Protein AF-J3PJ54-F1 (afdb_monomer_lite)

Sequence (123 aa):
MHLLVTDRPFRCRGAAAMLLEEFVKEAGGGYCLVEASRMGEPQYAKKGFEHVMDMPVKVKGEEEGTNVAVMWKQPTAAEITVRWSPPPPSPPLPPPLASLPEEDLSFMQTLKESDRRKMGFLE

Radius of gyration: 34.46 Å; chains: 1; bounding box: 43×78×81 Å

Organism: Gaeumannomyces tritici (strain R3-111a-1) (NCBI:txid644352)

Structure (mmCIF, N/CA/C/O backbone):
data_AF-J3PJ54-F1
#
_entry.id   AF-J3PJ54-F1
#
loop_
_atom_site.group_PDB
_atom_site.id
_atom_site.type_symbol
_atom_site.label_atom_id
_atom_site.label_alt_id
_atom_site.label_comp_id
_atom_site.label_asym_id
_atom_site.label_entity_id
_atom_site.label_seq_id
_atom_site.pdbx_PDB_ins_code
_atom_site.Cartn_x
_atom_site.Cartn_y
_atom_site.Cartn_z
_atom_site.occupancy
_atom_site.B_iso_or_equiv
_atom_site.auth_seq_id
_atom_site.auth_comp_id
_atom_site.auth_asym_id
_atom_site.auth_atom_id
_atom_site.pdbx_PDB_model_num
ATOM 1 N N . MET A 1 1 ? -11.422 -4.628 -5.605 1.00 68.25 1 MET A N 1
ATOM 2 C CA . MET A 1 1 ? -11.382 -3.669 -4.481 1.00 68.25 1 MET A CA 1
ATOM 3 C C . MET A 1 1 ? -11.074 -4.470 -3.225 1.00 68.25 1 MET A C 1
ATOM 5 O O . MET A 1 1 ? -11.796 -5.424 -2.964 1.00 68.25 1 MET A O 1
ATOM 9 N N . HIS A 1 2 ? -9.980 -4.161 -2.525 1.00 80.88 2 HIS A N 1
ATOM 10 C CA . HIS A 1 2 ? -9.511 -4.914 -1.353 1.00 80.88 2 HIS A CA 1
ATOM 11 C C . HIS A 1 2 ? -9.508 -4.011 -0.118 1.00 80.88 2 HIS A C 1
ATOM 13 O O . HIS A 1 2 ? -9.236 -2.819 -0.234 1.00 80.88 2 HIS A O 1
ATOM 19 N N . LEU A 1 3 ? -9.809 -4.580 1.050 1.00 84.38 3 LEU A N 1
ATOM 20 C CA . LEU A 1 3 ? -9.804 -3.872 2.327 1.00 84.38 3 LEU A CA 1
ATOM 21 C C . LEU A 1 3 ? -8.714 -4.470 3.220 1.00 84.38 3 LEU A C 1
ATOM 23 O O . LEU A 1 3 ? -8.701 -5.678 3.448 1.00 84.38 3 LEU A O 1
ATOM 27 N N . LEU A 1 4 ? -7.825 -3.630 3.747 1.00 85.19 4 LEU A N 1
ATOM 28 C CA . LEU A 1 4 ? -6.839 -4.056 4.735 1.00 85.19 4 LEU A CA 1
ATOM 29 C C . LEU A 1 4 ? -7.459 -3.966 6.131 1.00 85.19 4 LEU A C 1
ATOM 31 O O . LEU A 1 4 ? -7.788 -2.880 6.610 1.00 85.19 4 LEU A O 1
ATOM 35 N N . VAL A 1 5 ? -7.610 -5.114 6.790 1.00 85.38 5 VAL A N 1
ATOM 36 C CA . VAL A 1 5 ? -8.221 -5.217 8.120 1.00 85.38 5 VAL A CA 1
ATOM 37 C C . VAL A 1 5 ? -7.243 -5.871 9.080 1.00 85.38 5 VAL A C 1
ATOM 39 O O . VAL A 1 5 ? -6.612 -6.873 8.765 1.00 85.38 5 VAL A O 1
ATOM 42 N N . THR A 1 6 ? -7.132 -5.297 10.275 1.00 86.06 6 THR A N 1
ATOM 43 C CA . THR A 1 6 ? -6.422 -5.908 11.400 1.00 86.06 6 THR A CA 1
ATOM 44 C C . THR A 1 6 ? -7.316 -5.877 12.626 1.00 86.06 6 THR A C 1
ATOM 46 O O . THR A 1 6 ? -7.977 -4.864 12.894 1.00 86.06 6 THR A O 1
ATOM 49 N N . ASP A 1 7 ? -7.335 -6.969 13.390 1.00 87.94 7 ASP A N 1
ATOM 50 C CA . ASP A 1 7 ? -8.085 -6.977 14.641 1.00 87.94 7 ASP A CA 1
ATOM 51 C C . ASP A 1 7 ? -7.487 -5.984 15.637 1.00 87.94 7 ASP A C 1
ATOM 53 O O . ASP A 1 7 ? -6.281 -5.710 15.662 1.00 87.94 7 ASP A O 1
ATOM 57 N N . ARG A 1 8 ? -8.350 -5.460 16.514 1.00 86.38 8 ARG A N 1
ATOM 58 C CA . ARG A 1 8 ? -7.964 -4.493 17.553 1.00 86.38 8 ARG A CA 1
ATOM 59 C C . ARG A 1 8 ? -6.739 -4.923 18.377 1.00 86.38 8 ARG A C 1
ATOM 61 O O . ARG A 1 8 ? -5.888 -4.059 18.582 1.00 86.38 8 ARG A O 1
ATOM 68 N N . PRO A 1 9 ? -6.586 -6.194 18.807 1.00 90.12 9 PRO A N 1
ATOM 69 C CA . PRO A 1 9 ? -5.423 -6.624 19.589 1.00 90.12 9 PRO A CA 1
ATOM 70 C C . PRO A 1 9 ? -4.081 -6.503 18.852 1.00 90.12 9 PRO A C 1
ATOM 72 O O . PRO A 1 9 ? -3.036 -6.428 19.499 1.00 90.12 9 PRO A O 1
ATOM 75 N N . PHE A 1 10 ? -4.095 -6.467 17.516 1.00 85.12 10 PHE A N 1
ATOM 76 C CA . PHE A 1 10 ? -2.894 -6.393 16.680 1.00 85.12 10 PHE A CA 1
ATOM 77 C C . PHE A 1 10 ? -2.583 -4.979 16.175 1.00 85.12 10 PHE A C 1
ATOM 79 O O . PHE A 1 10 ? -1.587 -4.767 15.474 1.00 85.12 10 PHE A O 1
ATOM 86 N N . ARG A 1 11 ? -3.389 -3.981 16.559 1.00 82.12 11 ARG A N 1
ATOM 87 C CA . ARG A 1 11 ? -3.079 -2.573 16.286 1.00 82.12 11 ARG A CA 1
ATOM 88 C C . ARG A 1 11 ? -1.767 -2.183 16.961 1.00 82.12 11 ARG A C 1
ATOM 90 O O . ARG A 1 11 ? -1.449 -2.658 18.047 1.00 82.12 11 ARG A O 1
ATOM 97 N N . CYS A 1 12 ? -0.995 -1.331 16.291 1.00 80.31 12 CYS A N 1
ATOM 98 C CA . CYS A 1 12 ? 0.332 -0.888 16.739 1.00 80.31 12 CYS A CA 1
ATOM 99 C C . CYS A 1 12 ? 1.369 -2.015 16.933 1.00 80.31 12 CYS A C 1
ATOM 101 O O . CYS A 1 12 ? 2.434 -1.762 17.484 1.00 80.31 12 CYS A O 1
ATOM 103 N N . ARG A 1 13 ? 1.101 -3.239 16.450 1.00 85.81 13 ARG A N 1
ATOM 104 C CA . ARG A 1 13 ? 2.049 -4.372 16.483 1.00 85.81 13 ARG A CA 1
ATOM 105 C C . ARG A 1 13 ? 2.683 -4.685 15.128 1.00 85.81 13 ARG A C 1
ATOM 107 O O . ARG A 1 13 ? 3.296 -5.728 14.963 1.00 85.81 13 ARG A O 1
ATOM 114 N N . GLY A 1 14 ? 2.491 -3.814 14.138 1.00 84.38 14 GLY A N 1
ATOM 115 C CA . GLY A 1 14 ? 3.048 -3.992 12.794 1.00 84.38 14 GLY A CA 1
ATOM 116 C C . GLY A 1 14 ? 2.260 -4.931 11.873 1.00 84.38 14 GLY A C 1
ATOM 117 O O . GLY A 1 14 ? 2.622 -5.040 10.710 1.00 84.38 14 GLY A O 1
ATOM 118 N N . ALA A 1 15 ? 1.152 -5.536 12.322 1.00 87.50 15 ALA A N 1
ATOM 119 C CA . ALA A 1 15 ? 0.354 -6.452 11.496 1.00 87.50 15 ALA A CA 1
ATOM 120 C C . ALA A 1 15 ? -0.101 -5.822 10.166 1.00 87.50 15 ALA A C 1
ATOM 122 O O . ALA A 1 15 ? 0.047 -6.423 9.108 1.00 87.50 15 ALA A O 1
ATOM 123 N N . ALA A 1 16 ? -0.582 -4.576 10.204 1.00 85.56 16 ALA A N 1
ATOM 124 C CA . ALA A 1 16 ? -0.993 -3.858 8.998 1.00 85.56 16 ALA A CA 1
ATOM 125 C C . ALA A 1 16 ? 0.184 -3.579 8.049 1.00 85.56 16 ALA A C 1
ATOM 127 O O . ALA A 1 16 ? 0.022 -3.644 6.836 1.00 85.56 16 ALA A O 1
ATOM 128 N N . ALA A 1 17 ? 1.368 -3.293 8.597 1.00 85.00 17 ALA A N 1
ATOM 129 C CA . ALA A 1 17 ? 2.565 -3.055 7.799 1.00 85.00 17 ALA A CA 1
ATOM 130 C C . ALA A 1 17 ? 3.046 -4.343 7.115 1.00 85.00 17 ALA A C 1
ATOM 132 O O . ALA A 1 17 ? 3.405 -4.300 5.944 1.00 85.00 17 ALA A O 1
ATOM 133 N N . MET A 1 18 ? 2.987 -5.478 7.818 1.00 88.06 18 MET A N 1
ATOM 134 C CA . MET A 1 18 ? 3.329 -6.793 7.270 1.00 88.06 18 MET A CA 1
ATOM 135 C C . MET A 1 18 ? 2.385 -7.189 6.126 1.00 88.06 18 MET A C 1
ATOM 137 O O . MET A 1 18 ? 2.848 -7.549 5.049 1.00 88.06 18 MET A O 1
ATOM 141 N N . LEU A 1 19 ? 1.069 -7.042 6.322 1.00 87.56 19 LEU A N 1
ATOM 142 C CA . LEU A 1 19 ? 0.076 -7.311 5.273 1.00 87.56 19 LEU A CA 1
ATOM 143 C C . LEU A 1 19 ? 0.275 -6.409 4.050 1.00 87.56 19 LEU A C 1
ATOM 145 O O . LEU A 1 19 ? 0.129 -6.853 2.915 1.00 87.56 19 LEU A O 1
ATOM 149 N N . LEU A 1 20 ? 0.625 -5.140 4.275 1.00 85.50 20 LEU A N 1
ATOM 150 C CA . LEU A 1 20 ? 0.903 -4.205 3.193 1.00 85.50 20 LEU A CA 1
ATOM 151 C C . LEU A 1 20 ? 2.158 -4.596 2.400 1.00 85.50 20 LEU A C 1
ATOM 153 O O . LEU A 1 20 ? 2.152 -4.500 1.177 1.00 85.50 20 LEU A O 1
ATOM 157 N N . GLU A 1 21 ? 3.226 -5.036 3.066 1.00 84.12 21 GLU A N 1
ATOM 158 C CA . GLU A 1 21 ? 4.435 -5.527 2.390 1.00 84.12 21 GLU A CA 1
ATOM 159 C C . GLU A 1 21 ? 4.144 -6.747 1.516 1.00 84.12 21 GLU A C 1
ATOM 161 O O . GLU A 1 21 ? 4.596 -6.805 0.373 1.00 84.12 21 GLU A O 1
ATOM 166 N N . GLU A 1 22 ? 3.365 -7.694 2.035 1.00 84.06 22 GLU A N 1
ATOM 167 C CA . GLU A 1 22 ? 2.983 -8.898 1.303 1.00 84.06 22 GLU A CA 1
ATOM 168 C C . GLU A 1 22 ? 2.112 -8.565 0.088 1.00 84.06 22 GLU A C 1
ATOM 170 O O . GLU A 1 22 ? 2.400 -9.027 -1.015 1.00 84.06 22 GLU A O 1
ATOM 175 N N . PHE A 1 23 ? 1.142 -7.661 0.251 1.00 81.69 23 PHE A N 1
ATOM 176 C CA . PHE A 1 23 ? 0.314 -7.184 -0.855 1.00 81.69 23 PHE A CA 1
ATOM 177 C C . PHE A 1 23 ? 1.136 -6.470 -1.936 1.00 81.69 23 PHE A C 1
ATOM 179 O O . PHE A 1 23 ? 0.969 -6.734 -3.124 1.00 81.69 23 PHE A O 1
ATOM 186 N N . VAL A 1 24 ? 2.059 -5.584 -1.546 1.00 78.56 24 VAL A N 1
ATOM 187 C CA . VAL A 1 24 ? 2.938 -4.878 -2.496 1.00 78.56 24 VAL A CA 1
ATOM 188 C C . VAL A 1 24 ? 3.849 -5.859 -3.237 1.00 78.56 24 VAL A C 1
ATOM 190 O O . VAL A 1 24 ? 4.105 -5.679 -4.428 1.00 78.56 24 VAL A O 1
ATOM 193 N N . LYS A 1 25 ? 4.316 -6.910 -2.555 1.00 79.81 25 LYS A N 1
ATOM 194 C CA . LYS A 1 25 ? 5.112 -7.979 -3.164 1.00 79.81 25 LYS A CA 1
ATOM 195 C C . LYS A 1 25 ? 4.291 -8.791 -4.169 1.00 79.81 25 LYS A C 1
ATOM 197 O O . LYS A 1 25 ? 4.780 -9.049 -5.266 1.00 79.81 25 LYS A O 1
ATOM 202 N N . GLU A 1 26 ? 3.062 -9.171 -3.820 1.00 78.94 26 GLU A N 1
ATOM 203 C CA . GLU A 1 26 ? 2.155 -9.918 -4.704 1.00 78.94 26 GLU A CA 1
ATOM 204 C C . GLU A 1 26 ? 1.729 -9.095 -5.924 1.00 78.94 26 GLU A C 1
ATOM 206 O O . GLU A 1 26 ? 1.699 -9.611 -7.041 1.00 78.94 26 GLU A O 1
ATOM 211 N N . ALA A 1 27 ? 1.499 -7.790 -5.741 1.00 74.25 27 ALA A N 1
ATOM 212 C CA . ALA A 1 27 ? 1.212 -6.864 -6.833 1.00 74.25 27 ALA A CA 1
ATOM 213 C C . ALA A 1 27 ? 2.350 -6.788 -7.872 1.00 74.25 27 ALA A C 1
ATOM 215 O O . ALA A 1 27 ? 2.145 -6.257 -8.965 1.00 74.25 27 ALA A O 1
ATOM 216 N N . GLY A 1 28 ? 3.536 -7.334 -7.564 1.00 63.94 28 GLY A N 1
ATOM 217 C CA . GLY A 1 28 ? 4.591 -7.600 -8.540 1.00 63.94 28 GLY A CA 1
ATOM 218 C C . GLY A 1 28 ? 5.106 -6.339 -9.226 1.00 63.94 28 GLY A C 1
ATOM 219 O O . GLY A 1 28 ? 5.396 -6.370 -10.420 1.00 63.94 28 GLY A O 1
ATOM 220 N N . GLY A 1 29 ? 5.146 -5.224 -8.490 1.00 64.00 29 GLY A N 1
ATOM 221 C CA . GLY A 1 29 ? 5.545 -3.921 -9.018 1.00 64.00 29 GLY A CA 1
ATOM 222 C C . GLY A 1 29 ? 4.532 -3.278 -9.958 1.00 64.00 29 GLY A C 1
ATOM 223 O O . GLY A 1 29 ? 4.899 -2.382 -10.701 1.00 64.00 29 GLY A O 1
ATOM 224 N N . GLY A 1 30 ? 3.275 -3.722 -9.983 1.00 66.88 30 GLY A N 1
ATOM 225 C CA . GLY A 1 30 ? 2.206 -3.003 -10.672 1.00 66.88 30 GLY A CA 1
ATOM 226 C C . GLY A 1 30 ? 1.862 -1.675 -9.988 1.00 66.88 30 GLY A C 1
ATOM 227 O O . GLY A 1 30 ? 2.167 -1.454 -8.814 1.00 66.88 30 GLY A O 1
ATOM 228 N N . TYR A 1 31 ? 1.182 -0.791 -10.720 1.00 73.25 31 TYR A N 1
ATOM 229 C CA . TYR A 1 31 ? 0.615 0.429 -10.145 1.00 73.25 31 TYR A CA 1
ATOM 230 C C . TYR A 1 31 ? -0.343 0.073 -9.002 1.00 73.25 31 TYR A C 1
ATOM 232 O O . TYR A 1 31 ? -1.285 -0.696 -9.198 1.00 73.25 31 TYR A O 1
ATOM 240 N N . CYS A 1 32 ? -0.118 0.652 -7.823 1.00 84.00 32 CYS A N 1
ATOM 241 C CA . CYS A 1 32 ? -0.994 0.474 -6.666 1.00 84.00 32 CYS A CA 1
ATOM 242 C C . CYS A 1 32 ? -1.644 1.809 -6.306 1.00 84.00 32 CYS A C 1
ATOM 244 O O . CYS A 1 32 ? -0.939 2.771 -6.010 1.00 84.00 32 CYS A O 1
ATOM 246 N N . LEU A 1 33 ? -2.977 1.848 -6.304 1.00 88.75 33 LEU A N 1
ATOM 247 C CA . LEU A 1 33 ? -3.776 2.971 -5.817 1.00 88.75 33 LEU A CA 1
ATOM 248 C C . LEU A 1 33 ? -4.435 2.560 -4.498 1.00 88.75 33 LEU A C 1
ATOM 250 O O . LEU A 1 33 ? -5.019 1.478 -4.417 1.00 88.75 33 LEU A O 1
ATOM 254 N N . VAL A 1 34 ? -4.350 3.411 -3.480 1.00 90.62 34 VAL A N 1
ATOM 255 C CA . VAL A 1 34 ? -4.964 3.170 -2.172 1.00 90.62 34 VAL A CA 1
ATOM 256 C C . VAL A 1 34 ? -5.734 4.394 -1.699 1.00 90.62 34 VAL A C 1
ATOM 258 O O . VAL A 1 34 ? -5.307 5.531 -1.881 1.00 90.62 34 VAL A O 1
ATOM 261 N N . GLU A 1 35 ? -6.863 4.139 -1.049 1.00 92.56 35 GLU A N 1
ATOM 262 C CA . GLU A 1 35 ? -7.610 5.133 -0.282 1.00 92.56 35 GLU A CA 1
ATOM 263 C C . GLU A 1 35 ? -7.212 4.973 1.186 1.00 92.56 35 GLU A C 1
ATOM 265 O O . GLU A 1 35 ? -7.554 3.993 1.855 1.00 92.56 35 GLU A O 1
ATOM 270 N N . ALA A 1 36 ? -6.415 5.909 1.680 1.00 91.25 36 ALA A N 1
ATOM 271 C CA . ALA A 1 36 ? -5.853 5.868 3.011 1.00 91.25 36 ALA A CA 1
ATOM 272 C C . ALA A 1 36 ? -6.684 6.712 3.981 1.00 91.25 36 ALA A C 1
ATOM 274 O O . ALA A 1 36 ? -6.954 7.890 3.763 1.00 91.25 36 ALA A O 1
ATOM 275 N N . SER A 1 37 ? -7.055 6.115 5.113 1.00 88.94 37 SER A N 1
ATOM 276 C CA . SER A 1 37 ? -7.535 6.894 6.255 1.00 88.94 37 SER A CA 1
ATOM 277 C C . SER A 1 37 ? -6.394 7.721 6.856 1.00 88.94 37 SER A C 1
ATOM 279 O O . SER A 1 37 ? -5.223 7.374 6.684 1.00 88.94 37 SER A O 1
ATOM 281 N N . ARG A 1 38 ? -6.722 8.727 7.679 1.00 87.31 38 ARG A N 1
ATOM 282 C CA . ARG A 1 38 ? -5.727 9.518 8.436 1.00 87.31 38 ARG A CA 1
ATOM 283 C C . ARG A 1 38 ? -4.724 8.667 9.225 1.00 87.31 38 ARG A C 1
ATOM 285 O O . ARG A 1 38 ? -3.584 9.069 9.413 1.00 87.31 38 ARG A O 1
ATOM 292 N N . MET A 1 39 ? -5.137 7.490 9.708 1.00 84.56 39 MET A N 1
ATOM 293 C CA . MET A 1 39 ? -4.221 6.575 10.404 1.00 84.56 39 MET A CA 1
ATOM 294 C C . MET A 1 39 ? -3.368 5.730 9.452 1.00 84.56 39 MET A C 1
ATOM 296 O O . MET A 1 39 ? -2.268 5.320 9.820 1.00 84.56 39 MET A O 1
ATOM 300 N N . GLY A 1 40 ? -3.888 5.412 8.266 1.00 87.12 40 GLY A N 1
ATOM 301 C CA . GLY A 1 40 ? -3.205 4.580 7.278 1.00 87.12 40 GLY A CA 1
ATOM 302 C C . GLY A 1 40 ? -2.168 5.350 6.466 1.00 87.12 40 GLY A C 1
ATOM 303 O O . GLY A 1 40 ? -1.111 4.802 6.173 1.00 87.12 40 GLY A O 1
ATOM 304 N N . GLU A 1 41 ? -2.436 6.616 6.148 1.00 91.19 41 GLU A N 1
ATOM 305 C CA . GLU A 1 41 ? -1.606 7.452 5.270 1.00 91.19 41 GLU A CA 1
ATOM 306 C C . GLU A 1 41 ? -0.108 7.442 5.645 1.00 91.19 41 GLU A C 1
ATOM 308 O O . GLU A 1 41 ? 0.711 7.109 4.782 1.00 91.19 41 GLU A O 1
ATOM 313 N N . PRO A 1 42 ? 0.301 7.636 6.920 1.00 89.94 42 PRO A N 1
ATOM 314 C CA . PRO A 1 42 ? 1.720 7.592 7.279 1.00 89.94 42 PRO A CA 1
ATOM 315 C C . PRO A 1 42 ? 2.371 6.217 7.070 1.00 89.94 42 PRO A C 1
ATOM 317 O O . PRO A 1 42 ? 3.590 6.125 6.924 1.00 89.94 42 PRO A O 1
ATOM 320 N N . GLN A 1 43 ? 1.591 5.132 7.104 1.00 88.38 43 GLN A N 1
ATOM 321 C CA . GLN A 1 43 ? 2.099 3.777 6.871 1.00 88.38 43 GLN A CA 1
ATOM 322 C C . GLN A 1 43 ? 2.351 3.540 5.383 1.00 88.38 43 GLN A C 1
ATOM 324 O O . GLN A 1 43 ? 3.390 2.986 5.028 1.00 88.38 43 GLN A O 1
ATOM 329 N N . TYR A 1 44 ? 1.443 4.004 4.520 1.00 90.62 44 TYR A N 1
ATOM 330 C CA . TYR A 1 44 ? 1.615 3.928 3.070 1.00 90.62 44 TYR A CA 1
ATOM 331 C C . TYR A 1 44 ? 2.773 4.818 2.599 1.00 90.62 44 TYR A C 1
ATOM 333 O O . TYR A 1 44 ? 3.621 4.356 1.836 1.00 90.62 44 TYR A O 1
ATOM 341 N N . ALA A 1 45 ? 2.898 6.040 3.129 1.00 91.31 45 ALA A N 1
ATOM 342 C CA . ALA A 1 45 ? 4.000 6.950 2.798 1.00 91.31 45 ALA A CA 1
ATOM 343 C C . ALA A 1 45 ? 5.384 6.316 3.038 1.00 91.31 45 ALA A C 1
ATOM 345 O O . ALA A 1 45 ? 6.262 6.355 2.177 1.00 91.31 45 ALA A O 1
ATOM 346 N N . LYS A 1 46 ? 5.563 5.617 4.170 1.00 88.50 46 LYS A N 1
ATOM 347 C CA . LYS A 1 46 ? 6.805 4.881 4.492 1.00 88.50 46 LYS A CA 1
ATOM 348 C C . LYS A 1 46 ? 7.140 3.758 3.506 1.00 88.50 46 LYS A C 1
ATOM 350 O O . LYS A 1 46 ? 8.267 3.270 3.507 1.00 88.50 46 LYS A O 1
ATOM 355 N N . LYS A 1 47 ? 6.172 3.315 2.702 1.00 84.25 47 LYS A N 1
ATOM 356 C CA . LYS A 1 47 ? 6.324 2.267 1.682 1.00 84.25 47 LYS A CA 1
ATOM 357 C C . LYS A 1 47 ? 6.451 2.829 0.264 1.00 84.25 47 LYS A C 1
ATOM 359 O O . LYS A 1 47 ? 6.406 2.059 -0.696 1.00 84.25 47 LYS A O 1
ATOM 364 N N . GLY A 1 48 ? 6.644 4.143 0.140 1.00 87.50 48 GLY A N 1
ATOM 365 C CA . GLY A 1 48 ? 6.844 4.825 -1.137 1.00 87.50 48 GLY A CA 1
ATOM 366 C C . GLY A 1 48 ? 5.548 5.149 -1.871 1.00 87.50 48 GLY A C 1
ATOM 367 O O . GLY A 1 48 ? 5.585 5.358 -3.077 1.00 87.50 48 GLY A O 1
ATOM 368 N N . PHE A 1 49 ? 4.408 5.156 -1.175 1.00 91.56 49 PHE A N 1
ATOM 369 C CA . PHE A 1 49 ? 3.188 5.722 -1.738 1.00 91.56 49 PHE A CA 1
ATOM 370 C C . PHE A 1 49 ? 3.237 7.242 -1.613 1.00 91.56 49 PHE A C 1
ATOM 372 O O . PHE A 1 49 ? 3.500 7.774 -0.535 1.00 91.56 49 PHE A O 1
ATOM 379 N N . GLU A 1 50 ? 2.944 7.935 -2.698 1.00 93.12 50 GLU A N 1
ATOM 380 C CA . GLU A 1 50 ? 2.858 9.387 -2.736 1.00 93.12 50 GLU A CA 1
ATOM 381 C C . GLU A 1 50 ? 1.396 9.821 -2.636 1.00 93.12 50 GLU A C 1
ATOM 383 O O . GLU A 1 50 ? 0.491 9.142 -3.129 1.00 93.12 50 GLU A O 1
ATOM 388 N N . HIS A 1 51 ? 1.161 10.954 -1.983 1.00 95.06 51 HIS A N 1
ATOM 389 C CA . HIS A 1 51 ? -0.160 11.568 -1.932 1.00 95.06 51 HIS A CA 1
ATOM 390 C C . HIS A 1 51 ? -0.519 12.165 -3.293 1.00 95.06 51 HIS A C 1
ATOM 392 O O . HIS A 1 51 ? 0.317 12.801 -3.933 1.00 95.06 51 HIS A O 1
ATOM 398 N N . VAL A 1 52 ? -1.759 11.947 -3.729 1.00 94.62 52 VAL A N 1
ATOM 399 C CA . VAL A 1 52 ? -2.278 12.469 -4.999 1.00 94.62 52 VAL A CA 1
ATOM 400 C C . VAL A 1 52 ? -3.327 13.542 -4.742 1.00 94.62 52 VAL A C 1
ATOM 402 O O . VAL A 1 52 ? -3.254 14.630 -5.308 1.00 94.62 52 VAL A O 1
ATOM 405 N N . MET A 1 53 ? -4.329 13.225 -3.920 1.00 94.62 53 MET A N 1
ATOM 406 C CA . MET A 1 53 ? -5.425 14.133 -3.591 1.00 94.62 53 MET A CA 1
ATOM 407 C C . MET A 1 53 ? -6.166 13.667 -2.340 1.00 94.62 53 MET A C 1
ATOM 409 O O . MET A 1 53 ? -6.152 12.482 -2.010 1.00 94.62 53 MET A O 1
ATOM 413 N N . ASP A 1 54 ? -6.891 14.581 -1.702 1.00 94.62 54 ASP A N 1
ATOM 414 C CA . ASP A 1 54 ? -7.870 14.236 -0.675 1.00 94.62 54 ASP A CA 1
ATOM 415 C C . ASP A 1 54 ? -9.255 14.095 -1.301 1.00 94.62 54 ASP A C 1
ATOM 417 O O . ASP A 1 54 ? -9.733 14.991 -2.000 1.00 94.62 54 ASP A O 1
ATOM 421 N N . MET A 1 55 ? -9.910 12.966 -1.038 1.00 91.81 55 MET A N 1
ATOM 422 C CA . MET A 1 55 ? -11.257 12.687 -1.516 1.00 91.81 55 MET A CA 1
ATOM 423 C C . MET A 1 55 ? -12.251 12.780 -0.352 1.00 91.81 55 MET A C 1
ATOM 425 O O . MET A 1 55 ? -12.091 12.054 0.636 1.00 91.81 55 MET A O 1
ATOM 429 N N . PRO A 1 56 ? -13.291 13.628 -0.451 1.00 89.06 56 PRO A N 1
ATOM 430 C CA . PRO A 1 56 ? -14.342 13.677 0.552 1.00 89.06 56 PRO A CA 1
ATOM 431 C C . PRO A 1 56 ? -15.201 12.416 0.478 1.00 89.06 56 PRO A C 1
ATOM 433 O O . PRO A 1 56 ? -15.705 12.038 -0.580 1.00 89.06 56 PRO A O 1
ATOM 436 N N . VAL A 1 57 ? -15.401 11.779 1.625 1.00 86.62 57 VAL A N 1
ATOM 437 C CA . VAL A 1 57 ? -16.194 10.562 1.786 1.00 86.62 57 VAL A CA 1
ATOM 438 C C . VAL A 1 57 ? -17.205 10.756 2.900 1.00 86.62 57 VAL A C 1
ATOM 440 O O . VAL A 1 57 ? -16.913 11.258 3.985 1.00 86.62 57 VAL A O 1
ATOM 443 N N . LYS A 1 58 ? -18.434 10.320 2.635 1.00 83.25 58 LYS A N 1
ATOM 444 C CA . LYS A 1 58 ? -19.507 10.344 3.622 1.00 83.25 58 LYS A CA 1
ATOM 445 C C . LYS A 1 58 ? -19.613 8.970 4.269 1.00 83.25 58 LYS A C 1
ATOM 447 O O . LYS A 1 58 ? -20.112 8.030 3.650 1.00 83.25 58 LYS A O 1
ATOM 452 N N . VAL A 1 59 ? -19.139 8.846 5.505 1.00 79.56 59 VAL A N 1
ATOM 453 C CA . VAL A 1 59 ? -19.266 7.604 6.271 1.00 79.56 59 VAL A CA 1
ATOM 454 C C . VAL A 1 59 ? -20.651 7.559 6.906 1.00 79.56 59 VAL A C 1
ATOM 456 O O . VAL A 1 59 ? -21.124 8.518 7.512 1.00 79.56 59 VAL A O 1
ATOM 459 N N . LYS A 1 60 ? -21.343 6.430 6.747 1.00 79.50 60 LYS A N 1
ATOM 460 C CA . LYS A 1 60 ? -22.678 6.241 7.317 1.00 79.50 60 LYS A CA 1
ATOM 461 C C . LYS A 1 60 ? -22.590 6.272 8.848 1.00 79.50 60 LYS A C 1
ATOM 463 O O . LYS A 1 60 ? -22.065 5.337 9.442 1.00 79.50 60 LYS A O 1
ATOM 468 N N . GLY A 1 61 ? -23.141 7.319 9.462 1.00 78.06 61 GLY A N 1
ATOM 469 C CA . GLY A 1 61 ? -23.142 7.515 10.916 1.00 78.06 61 GLY A CA 1
ATOM 470 C C . GLY A 1 61 ? -22.227 8.637 11.418 1.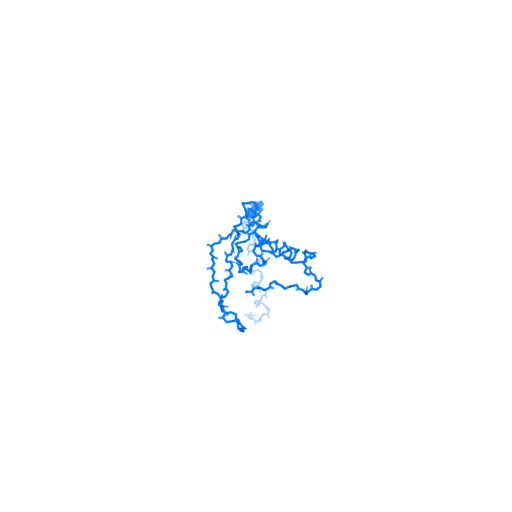00 78.06 61 GLY A C 1
ATOM 471 O O . GLY A 1 61 ? -22.268 8.922 12.609 1.00 78.06 61 GLY A O 1
ATOM 472 N N . GLU A 1 62 ? -21.457 9.292 10.543 1.00 76.44 62 GLU A N 1
ATOM 473 C CA . GLU A 1 62 ? -20.754 10.544 10.859 1.00 76.44 62 GLU A CA 1
ATOM 474 C C . GLU A 1 62 ? -21.530 11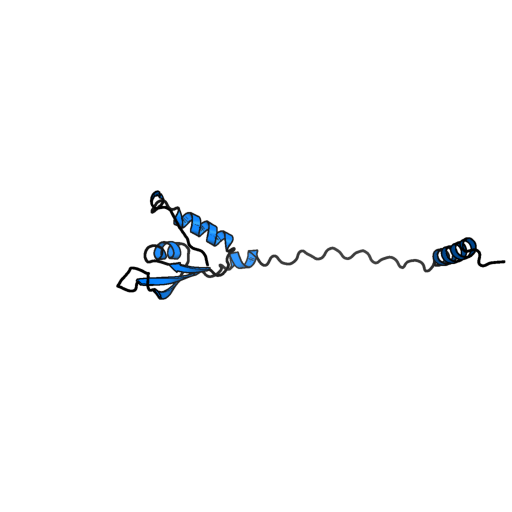.741 10.278 1.00 76.44 62 GLU A C 1
ATOM 476 O O . GLU A 1 62 ? -21.974 11.702 9.126 1.00 76.44 62 GLU A O 1
ATOM 481 N N . GLU A 1 63 ? -21.744 12.784 11.090 1.00 64.38 63 GLU A N 1
ATOM 482 C CA . GLU A 1 63 ? -22.410 14.025 10.654 1.00 64.38 63 GLU A CA 1
ATOM 483 C C . GLU A 1 63 ? -21.485 14.907 9.807 1.00 64.38 63 GLU A C 1
ATOM 485 O O . GLU A 1 63 ? -21.923 15.475 8.804 1.00 64.38 63 GLU A O 1
ATOM 490 N N . GLU A 1 64 ? -20.201 14.979 10.163 1.00 72.44 64 GLU A N 1
ATOM 491 C CA . GLU A 1 64 ? -19.175 15.632 9.352 1.00 72.44 64 GLU A CA 1
ATOM 492 C C . GLU A 1 64 ? -18.620 14.658 8.308 1.00 72.44 64 GLU A C 1
ATOM 494 O O . GLU A 1 64 ? -18.293 13.509 8.605 1.00 72.44 64 GLU A O 1
ATOM 499 N N . GLY A 1 65 ? -18.514 15.117 7.058 1.00 70.06 65 GLY A N 1
ATOM 500 C CA . GLY A 1 65 ? -17.805 14.371 6.021 1.00 70.06 65 GLY A CA 1
ATOM 501 C C . GLY A 1 65 ? -16.333 14.207 6.399 1.00 70.06 65 GLY A C 1
ATOM 502 O O . GLY A 1 65 ? -15.709 15.139 6.904 1.00 70.06 65 GLY A O 1
ATOM 503 N N . THR A 1 66 ? -15.771 13.031 6.138 1.00 84.00 66 THR A N 1
ATOM 504 C CA . THR A 1 66 ? -14.351 12.755 6.369 1.00 84.00 66 THR A CA 1
ATOM 505 C C . THR A 1 66 ? -13.604 12.758 5.043 1.00 84.00 66 THR A C 1
ATOM 507 O O . THR A 1 66 ? -14.189 12.480 4.002 1.00 84.00 66 THR A O 1
ATOM 510 N N . ASN A 1 67 ? -12.311 13.064 5.060 1.00 88.31 67 ASN A N 1
ATOM 511 C CA . ASN A 1 67 ? -11.472 12.964 3.868 1.00 88.31 67 ASN A CA 1
ATOM 512 C C . ASN A 1 67 ? -10.589 11.723 3.975 1.00 88.31 67 ASN A C 1
ATOM 514 O O . ASN A 1 67 ? -10.009 11.458 5.033 1.00 88.31 67 ASN A O 1
ATOM 518 N N . VAL A 1 68 ? -10.468 10.985 2.873 1.00 91.88 68 VAL A N 1
ATOM 519 C CA . VAL A 1 68 ? -9.435 9.956 2.702 1.00 91.88 68 VAL A CA 1
ATOM 520 C C . VAL A 1 68 ? -8.378 10.461 1.737 1.00 91.88 68 VAL A C 1
ATOM 522 O O . VAL A 1 68 ? -8.687 11.103 0.735 1.00 91.88 68 VAL A O 1
ATOM 525 N N . ALA A 1 69 ? -7.129 10.151 2.046 1.00 94.19 69 ALA A N 1
ATOM 526 C CA . ALA A 1 69 ? -5.992 10.455 1.204 1.00 94.19 69 ALA A CA 1
ATOM 527 C C . ALA A 1 69 ? -5.917 9.410 0.086 1.00 94.19 69 ALA A C 1
ATOM 529 O O . ALA A 1 69 ? -5.713 8.223 0.343 1.00 94.19 69 ALA A O 1
ATOM 530 N N . VAL A 1 70 ? -6.082 9.829 -1.164 1.00 94.06 70 VAL A N 1
ATOM 531 C CA . VAL A 1 70 ? -5.796 8.978 -2.320 1.00 94.06 70 VAL A CA 1
ATOM 532 C C . VAL A 1 70 ? -4.291 8.994 -2.533 1.00 94.06 70 VAL A C 1
ATOM 534 O O . VAL A 1 70 ? -3.693 10.051 -2.748 1.00 94.06 70 VAL A O 1
ATOM 537 N N . MET A 1 71 ? -3.677 7.818 -2.457 1.00 94.75 71 MET A N 1
ATOM 538 C CA . MET A 1 71 ? -2.239 7.653 -2.612 1.00 94.75 71 MET A CA 1
ATOM 539 C C . MET A 1 71 ? -1.923 6.630 -3.693 1.00 94.75 71 MET A C 1
ATOM 541 O O . MET A 1 71 ? -2.674 5.680 -3.922 1.00 94.75 71 MET A O 1
ATOM 545 N N . TRP A 1 72 ? -0.780 6.807 -4.340 1.00 91.19 72 TRP A N 1
ATOM 546 C CA . TRP A 1 72 ? -0.331 5.942 -5.424 1.00 91.19 72 TRP A CA 1
ATOM 547 C C . TRP A 1 72 ? 1.124 5.522 -5.242 1.00 91.19 72 TRP A C 1
ATOM 549 O O . TRP A 1 72 ? 1.925 6.260 -4.677 1.00 91.19 72 TRP A O 1
ATOM 559 N N . LYS A 1 73 ? 1.483 4.332 -5.720 1.00 88.00 73 LYS A N 1
ATOM 560 C CA . LYS A 1 73 ? 2.877 3.885 -5.804 1.00 88.00 73 LYS A CA 1
ATOM 561 C C . LYS A 1 73 ? 3.201 3.523 -7.248 1.00 88.00 73 LYS A C 1
ATOM 563 O O . LYS A 1 73 ? 2.508 2.695 -7.847 1.00 88.00 73 LYS A O 1
ATOM 568 N N . GLN A 1 74 ? 4.249 4.142 -7.792 1.00 81.62 74 GLN A N 1
ATOM 569 C CA . GLN A 1 74 ? 4.770 3.795 -9.111 1.00 81.62 74 GLN A CA 1
ATOM 570 C C . GLN A 1 74 ? 5.604 2.500 -9.061 1.00 81.62 74 GLN A C 1
ATOM 572 O O . GLN A 1 74 ? 6.315 2.270 -8.079 1.00 81.62 74 GLN A O 1
ATOM 577 N N . PRO A 1 75 ? 5.551 1.678 -10.126 1.00 73.94 75 PRO A N 1
ATOM 578 C CA . PRO A 1 75 ? 6.490 0.585 -10.360 1.00 73.94 75 PRO A CA 1
ATOM 579 C C . PRO A 1 75 ? 7.938 1.073 -10.318 1.00 73.94 75 PRO A C 1
ATOM 581 O O . PRO A 1 75 ? 8.292 2.033 -11.006 1.00 73.94 75 PRO A O 1
ATOM 584 N N . THR A 1 76 ? 8.809 0.388 -9.587 1.00 70.56 76 THR A N 1
ATOM 585 C CA . THR A 1 76 ? 10.247 0.670 -9.658 1.00 70.56 76 THR A CA 1
ATOM 586 C C . THR A 1 76 ? 10.819 0.056 -10.939 1.00 70.56 76 THR A C 1
ATOM 588 O O . THR A 1 76 ? 10.427 -1.043 -11.324 1.00 70.56 76 THR A O 1
ATOM 591 N N . ALA A 1 77 ? 11.803 0.698 -11.580 1.00 60.62 77 ALA A N 1
ATOM 592 C CA . ALA A 1 77 ? 12.437 0.177 -12.800 1.00 60.62 77 ALA A CA 1
ATOM 593 C C . ALA A 1 77 ? 12.941 -1.276 -12.657 1.00 60.62 77 ALA A C 1
ATOM 595 O O . ALA A 1 77 ? 12.808 -2.064 -13.586 1.0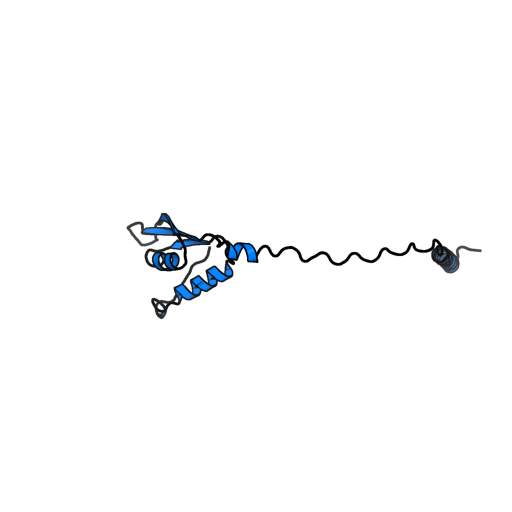0 60.62 77 ALA A O 1
ATOM 596 N N . ALA A 1 78 ? 13.447 -1.658 -11.478 1.00 61.06 78 ALA A N 1
ATOM 597 C CA . ALA A 1 78 ? 13.863 -3.032 -11.182 1.00 61.06 78 ALA A CA 1
ATOM 598 C C . ALA A 1 78 ? 12.697 -4.040 -11.164 1.00 61.06 78 ALA A C 1
ATOM 600 O O . ALA A 1 78 ? 12.883 -5.198 -11.529 1.00 61.06 78 ALA A O 1
ATOM 601 N N . GLU A 1 79 ? 11.498 -3.609 -10.767 1.00 61.09 79 GLU A N 1
ATOM 602 C CA . GLU A 1 79 ? 10.295 -4.448 -10.729 1.00 61.09 79 GLU A CA 1
ATOM 603 C C . GLU A 1 79 ? 9.707 -4.640 -12.140 1.00 61.09 79 GLU A C 1
ATOM 605 O O . GLU A 1 79 ? 9.198 -5.712 -12.467 1.00 61.09 79 GLU A O 1
ATOM 610 N N . ILE A 1 80 ? 9.865 -3.645 -13.020 1.00 57.41 80 ILE A N 1
ATOM 611 C CA . ILE A 1 80 ? 9.447 -3.707 -14.430 1.00 57.41 80 ILE A CA 1
ATOM 612 C C . ILE A 1 80 ? 10.265 -4.758 -15.203 1.00 57.41 80 ILE A C 1
ATOM 614 O O . ILE A 1 80 ? 9.714 -5.500 -16.021 1.00 57.41 80 ILE A O 1
ATOM 618 N N . THR A 1 81 ? 11.565 -4.872 -14.912 1.00 52.97 81 THR A N 1
ATOM 619 C CA . THR A 1 81 ? 12.484 -5.799 -15.595 1.00 52.97 81 THR A CA 1
ATOM 620 C C . THR A 1 81 ? 12.160 -7.274 -15.326 1.00 52.97 81 THR A C 1
ATOM 622 O O . THR A 1 81 ? 12.373 -8.109 -16.199 1.00 52.97 81 THR A O 1
ATOM 625 N N . VAL A 1 82 ? 11.588 -7.619 -14.163 1.00 53.34 82 VAL A N 1
ATOM 626 C CA . VAL A 1 82 ? 11.257 -9.019 -13.809 1.00 53.34 82 VAL A CA 1
ATOM 627 C C . VAL A 1 82 ? 10.143 -9.589 -14.697 1.00 53.34 82 VAL A C 1
ATOM 629 O O . VAL A 1 82 ? 10.141 -10.782 -14.998 1.00 53.34 82 VAL A O 1
ATOM 632 N N . ARG A 1 83 ? 9.215 -8.748 -15.175 1.00 53.59 83 ARG A N 1
ATOM 633 C CA . ARG A 1 83 ? 8.135 -9.187 -16.078 1.00 53.59 83 ARG A CA 1
ATOM 634 C C . ARG A 1 83 ? 8.563 -9.330 -17.537 1.00 53.59 83 ARG A C 1
ATOM 636 O O . ARG A 1 83 ? 7.917 -10.072 -18.271 1.00 53.59 83 ARG A O 1
ATOM 643 N N . TRP A 1 84 ? 9.640 -8.667 -17.945 1.00 48.50 84 TRP A N 1
ATOM 644 C CA . TRP A 1 84 ? 10.213 -8.777 -19.285 1.00 48.50 84 TRP A CA 1
ATOM 645 C C . TRP A 1 84 ? 11.470 -9.642 -19.245 1.00 48.50 84 TRP A C 1
ATOM 647 O O . TRP A 1 84 ? 12.575 -9.188 -19.527 1.00 48.50 84 TRP A O 1
ATOM 657 N N . SER A 1 85 ? 11.303 -10.921 -18.907 1.00 57.28 85 SER A N 1
ATOM 658 C CA . SER A 1 85 ? 12.324 -11.891 -19.297 1.00 57.28 85 SER A CA 1
ATOM 65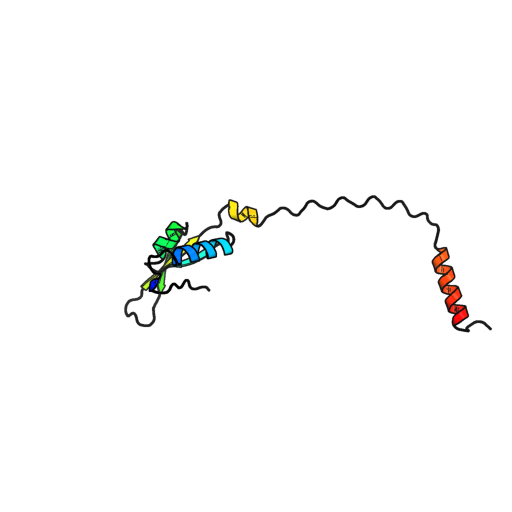9 C C . SER A 1 85 ? 12.348 -11.929 -20.830 1.00 57.28 85 SER A C 1
ATOM 661 O O . SER A 1 85 ? 11.283 -12.126 -21.425 1.00 57.28 85 SER A O 1
ATOM 663 N N . PRO A 1 86 ? 13.497 -11.703 -21.496 1.00 67.25 86 PRO A N 1
ATOM 664 C CA . PRO A 1 86 ? 13.573 -11.899 -22.936 1.00 67.25 86 PRO A CA 1
ATOM 665 C C . PRO A 1 86 ? 13.124 -13.331 -23.259 1.00 67.25 86 PRO A C 1
ATOM 667 O O . PRO A 1 86 ? 13.362 -14.235 -22.447 1.00 67.25 86 PRO A O 1
ATOM 670 N N . PRO A 1 87 ? 12.446 -13.556 -24.400 1.00 71.56 87 PRO A N 1
ATOM 671 C CA . PRO A 1 87 ? 12.061 -14.903 -24.787 1.00 71.56 87 PRO A CA 1
ATOM 672 C C . PRO A 1 87 ? 13.307 -15.800 -24.764 1.00 71.56 87 PRO A C 1
ATOM 674 O O . PRO A 1 87 ? 14.396 -15.332 -25.122 1.00 71.56 87 PRO A O 1
ATOM 677 N N . PRO A 1 88 ? 13.180 -17.061 -24.312 1.00 78.75 88 PRO A N 1
ATOM 678 C CA . PRO A 1 88 ? 14.301 -17.985 -24.326 1.00 78.75 88 PRO A CA 1
ATOM 679 C C . PRO A 1 88 ? 14.898 -18.033 -25.740 1.00 78.75 88 PRO A C 1
ATOM 681 O O . PRO A 1 88 ? 14.152 -17.898 -26.717 1.00 78.75 88 PRO A O 1
ATOM 684 N N . PRO A 1 89 ? 16.227 -18.195 -25.869 1.00 80.12 89 PRO A N 1
ATOM 685 C CA . PRO A 1 89 ? 16.854 -18.303 -27.177 1.00 80.12 89 PRO A CA 1
ATOM 686 C C . PRO A 1 89 ? 16.164 -19.409 -27.976 1.00 80.12 89 PRO A C 1
ATOM 688 O O . PRO A 1 89 ? 15.861 -20.475 -27.432 1.00 80.12 89 PRO A O 1
ATOM 691 N N . SER A 1 90 ? 15.893 -19.142 -29.255 1.00 80.00 90 SER A N 1
ATOM 692 C CA . SER A 1 90 ? 15.292 -20.132 -30.145 1.00 80.00 90 SER A CA 1
ATOM 693 C C . SER A 1 90 ? 16.100 -21.433 -30.087 1.00 80.00 90 SER A C 1
ATOM 695 O O . SER A 1 90 ? 17.335 -21.371 -30.097 1.00 80.00 90 SER A O 1
ATOM 697 N N . PRO A 1 91 ? 15.444 -22.607 -30.035 1.00 82.56 91 PRO A N 1
ATOM 698 C CA . PRO A 1 91 ? 16.157 -23.870 -30.133 1.00 82.56 91 PRO A CA 1
ATOM 699 C C . PRO A 1 91 ? 16.983 -23.895 -31.430 1.00 82.56 91 PRO A C 1
ATOM 701 O O . PRO A 1 91 ? 16.585 -23.267 -32.419 1.00 82.56 91 PRO A O 1
ATOM 704 N N . PRO A 1 92 ? 18.133 -24.591 -31.443 1.00 84.12 92 PRO A N 1
ATOM 705 C CA . PRO A 1 92 ? 18.933 -24.725 -32.650 1.00 84.12 92 PRO A CA 1
ATOM 706 C C . PRO A 1 92 ? 18.066 -25.289 -33.777 1.00 84.12 92 PRO A C 1
ATOM 708 O O . PRO A 1 92 ? 17.265 -26.202 -33.559 1.00 84.12 92 PRO A O 1
ATOM 711 N N . LEU A 1 93 ? 18.213 -24.719 -34.975 1.00 79.00 93 LEU A N 1
ATOM 712 C CA . LEU A 1 93 ? 17.522 -25.212 -36.163 1.00 79.00 93 LEU A CA 1
ATOM 713 C C . LEU A 1 93 ? 17.826 -26.708 -36.332 1.00 79.00 93 LEU A C 1
ATOM 715 O O . LEU A 1 93 ? 18.988 -27.104 -36.173 1.00 79.00 93 LEU A O 1
ATOM 719 N N . PRO A 1 94 ? 16.819 -27.544 -36.648 1.00 80.00 94 PRO A N 1
ATOM 720 C CA . PRO A 1 94 ? 17.088 -28.928 -36.995 1.00 80.00 94 PRO A CA 1
ATOM 721 C C . PRO A 1 94 ? 18.070 -28.960 -38.176 1.00 80.00 94 PRO A C 1
ATOM 723 O O . PRO A 1 94 ? 18.022 -28.069 -39.034 1.00 80.00 94 PRO A O 1
ATOM 726 N N . PRO A 1 95 ? 18.972 -29.956 -38.229 1.00 81.50 95 PRO A N 1
ATOM 727 C CA . PRO A 1 95 ? 19.840 -30.122 -39.383 1.00 81.50 95 PRO A CA 1
ATOM 728 C C . PRO A 1 95 ? 18.973 -30.198 -40.647 1.00 81.50 95 PRO A C 1
ATOM 730 O O . PRO A 1 95 ? 17.872 -30.759 -40.586 1.00 81.50 95 PRO A O 1
ATOM 733 N N . PRO A 1 96 ? 19.429 -29.634 -41.781 1.00 75.44 96 PRO A N 1
ATOM 734 C CA . PRO A 1 96 ? 18.708 -29.772 -43.034 1.00 75.44 96 PRO A CA 1
ATOM 735 C C . PRO A 1 96 ? 18.462 -31.260 -43.268 1.00 75.44 96 PRO A C 1
ATOM 737 O O . PRO A 1 96 ? 19.404 -32.055 -43.266 1.00 75.44 96 PRO A O 1
ATOM 740 N N . LEU A 1 97 ? 17.186 -31.632 -43.401 1.00 63.06 97 LEU A N 1
ATOM 741 C CA . LEU A 1 97 ? 16.805 -32.961 -43.854 1.00 63.06 97 LEU A CA 1
ATOM 742 C C . LEU A 1 97 ? 17.586 -33.200 -45.141 1.00 63.06 97 LEU A C 1
ATOM 744 O O . LEU A 1 97 ? 17.405 -32.470 -46.118 1.00 63.06 97 LEU A O 1
ATOM 748 N N . ALA A 1 98 ? 18.497 -34.174 -45.104 1.00 62.12 98 ALA A N 1
ATOM 749 C CA . ALA A 1 98 ? 19.116 -34.675 -46.313 1.00 62.12 98 ALA A CA 1
ATOM 750 C C . ALA A 1 98 ? 17.980 -34.949 -47.298 1.00 62.12 98 ALA A C 1
ATOM 752 O O . ALA A 1 98 ? 16.961 -35.529 -46.912 1.00 62.12 98 ALA A O 1
ATOM 753 N N . SER A 1 99 ? 18.131 -34.457 -48.526 1.00 56.94 99 SER A N 1
ATOM 754 C CA . SER A 1 99 ? 17.226 -34.752 -49.629 1.00 56.94 99 SER A CA 1
ATOM 755 C C . SER A 1 99 ? 16.927 -36.246 -49.603 1.00 56.94 99 SER A C 1
ATOM 757 O O . SER A 1 99 ? 17.832 -37.055 -49.819 1.00 56.94 99 SER A O 1
ATOM 759 N N . LEU A 1 100 ? 15.686 -36.593 -49.250 1.00 54.72 100 LEU A N 1
ATOM 760 C CA . LEU A 1 100 ? 15.187 -37.955 -49.363 1.00 54.72 100 LEU A CA 1
ATOM 761 C C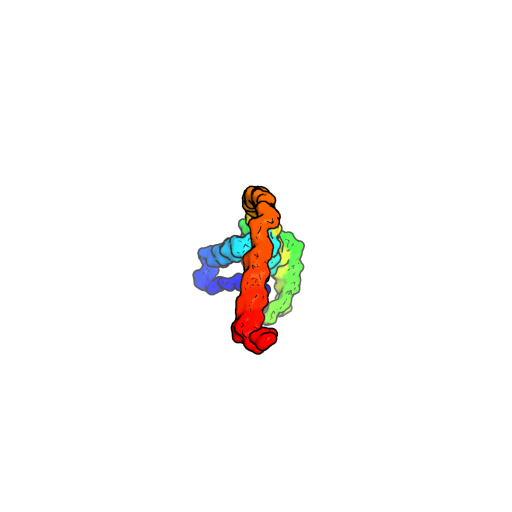 . LEU A 1 100 ? 15.499 -38.412 -50.795 1.00 54.72 100 LEU A C 1
ATOM 763 O O . LEU A 1 100 ? 15.166 -37.670 -51.724 1.00 54.72 100 LEU A O 1
ATOM 767 N N . PRO A 1 101 ? 16.170 -39.559 -50.999 1.00 54.34 101 PRO A N 1
ATOM 768 C CA . PRO A 1 101 ? 16.293 -40.106 -52.340 1.00 54.34 101 PRO A CA 1
ATOM 769 C C . PRO A 1 101 ? 14.880 -40.286 -52.908 1.00 54.34 101 PRO A C 1
ATOM 771 O O . PRO A 1 101 ? 13.980 -40.726 -52.193 1.00 54.34 101 PRO A O 1
ATOM 774 N N . GLU A 1 102 ? 14.676 -39.925 -54.178 1.00 59.16 102 GLU A N 1
ATOM 775 C CA . GLU A 1 102 ? 13.406 -40.056 -54.920 1.00 59.16 102 GLU A CA 1
ATOM 776 C C . GLU A 1 102 ? 12.966 -41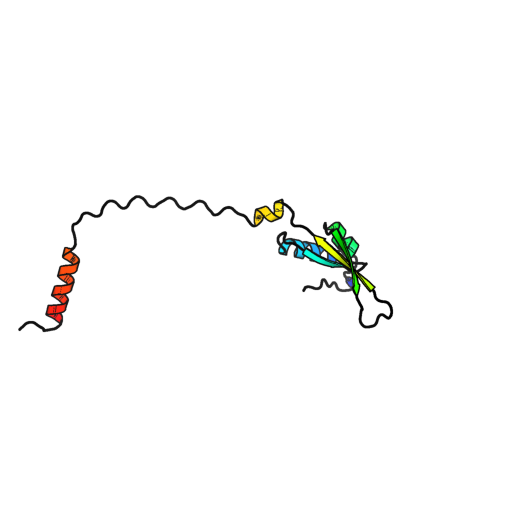.519 -55.146 1.00 59.16 102 GLU A C 1
ATOM 778 O O . GLU A 1 102 ? 12.219 -41.841 -56.065 1.00 59.16 102 GLU A O 1
ATOM 783 N N . GLU A 1 103 ? 13.395 -42.434 -54.291 1.00 56.69 103 GLU A N 1
ATOM 784 C CA . GLU A 1 103 ? 13.099 -43.849 -54.364 1.00 56.69 103 GLU A CA 1
ATOM 785 C C . GLU A 1 103 ? 12.504 -44.253 -53.023 1.00 56.69 103 GLU A C 1
ATOM 787 O O . GLU A 1 103 ? 13.228 -44.562 -52.085 1.00 56.69 103 GLU A O 1
ATOM 792 N N . ASP A 1 104 ? 11.178 -44.161 -52.908 1.00 58.66 104 ASP A N 1
ATOM 793 C CA . ASP A 1 104 ? 10.367 -45.368 -52.715 1.00 58.66 104 ASP A CA 1
ATOM 794 C C . ASP A 1 104 ? 8.858 -45.038 -52.695 1.00 58.66 104 ASP A C 1
ATOM 796 O O . ASP A 1 104 ? 8.155 -45.181 -51.694 1.00 58.66 104 ASP A O 1
ATOM 800 N N . LEU A 1 105 ? 8.313 -44.585 -53.831 1.00 54.25 105 LEU A N 1
ATOM 801 C CA . LEU A 1 105 ? 6.854 -44.538 -54.022 1.00 54.25 105 LEU A CA 1
ATOM 802 C C . LEU A 1 105 ? 6.257 -45.931 -54.307 1.00 54.25 105 LEU A C 1
ATOM 804 O O . LEU A 1 105 ? 5.041 -46.046 -54.491 1.00 54.25 105 LEU A O 1
ATOM 808 N N . SER A 1 106 ? 7.071 -46.997 -54.319 1.00 58.59 106 SER A N 1
ATOM 809 C CA . SER A 1 106 ? 6.591 -48.359 -54.585 1.00 58.59 106 SER A CA 1
ATOM 810 C C . SER A 1 106 ? 5.716 -48.887 -53.442 1.00 58.59 106 SER A C 1
ATOM 812 O O . SER A 1 106 ? 4.729 -49.579 -53.693 1.00 58.59 106 SER A O 1
ATOM 814 N N . PHE A 1 107 ? 5.969 -48.457 -52.198 1.00 55.84 107 PHE A N 1
ATOM 815 C CA . PHE A 1 107 ? 5.185 -48.877 -51.032 1.00 55.84 107 PHE A CA 1
ATOM 816 C C . PHE A 1 107 ? 3.693 -48.501 -51.135 1.00 55.84 107 PHE A C 1
ATOM 818 O O . PHE A 1 107 ? 2.816 -49.263 -50.718 1.00 55.84 107 PHE A O 1
ATOM 825 N N . MET A 1 108 ? 3.373 -47.349 -51.740 1.00 54.66 108 MET A N 1
ATOM 826 C CA . MET A 1 108 ? 1.983 -46.910 -51.922 1.00 54.66 108 MET A CA 1
ATOM 827 C C . MET A 1 108 ? 1.237 -47.675 -53.024 1.00 54.66 108 MET A C 1
ATOM 829 O O . MET A 1 108 ? 0.005 -47.740 -52.989 1.00 54.66 108 MET A O 1
ATOM 833 N N . GLN A 1 109 ? 1.948 -48.270 -53.988 1.00 56.53 109 GLN A N 1
ATOM 834 C CA . GLN A 1 109 ? 1.328 -49.105 -55.020 1.00 56.53 109 GLN A CA 1
ATOM 835 C C . GLN A 1 109 ? 0.899 -50.465 -54.457 1.00 56.53 109 GLN A C 1
ATOM 837 O O . GLN A 1 109 ? -0.220 -50.909 -54.724 1.00 56.53 109 GLN A O 1
ATOM 842 N N . THR A 1 110 ? 1.718 -51.076 -53.597 1.00 54.06 110 THR A N 1
ATOM 843 C CA . THR A 1 110 ? 1.457 -52.415 -53.043 1.00 54.06 110 THR A CA 1
ATOM 844 C C . THR A 1 110 ? 0.232 -52.452 -52.121 1.00 54.06 110 THR A C 1
ATOM 846 O O . THR A 1 110 ? -0.510 -53.436 -52.105 1.00 54.06 110 THR A O 1
ATOM 849 N N . LEU A 1 111 ? -0.047 -51.361 -51.394 1.00 53.78 111 LEU A N 1
ATOM 850 C CA . LEU A 1 111 ? -1.243 -51.249 -50.544 1.00 53.78 111 LEU A CA 1
ATOM 851 C C . LEU A 1 111 ? -2.545 -51.194 -51.359 1.00 53.78 111 LEU A C 1
ATOM 853 O O . LEU A 1 111 ? -3.540 -51.805 -50.972 1.00 53.78 111 LEU A O 1
ATOM 857 N N . LYS A 1 112 ? -2.537 -50.534 -52.524 1.00 57.16 112 LYS A N 1
ATOM 858 C CA . LYS A 1 112 ? -3.733 -50.384 -53.371 1.00 57.16 112 LYS A CA 1
ATOM 859 C C . LYS A 1 112 ? -4.144 -51.680 -54.079 1.00 57.16 112 LYS A C 1
ATOM 861 O O . LYS A 1 112 ? -5.325 -51.865 -54.375 1.00 57.16 112 LYS A O 1
ATOM 866 N N . GLU A 1 113 ? -3.194 -52.570 -54.358 1.00 55.75 113 GLU A N 1
ATOM 867 C CA . GLU A 1 113 ? -3.463 -53.843 -55.040 1.00 55.75 113 GLU A CA 1
ATOM 868 C C . GLU A 1 113 ? -3.918 -54.950 -54.068 1.00 55.75 113 GLU A C 1
ATOM 870 O O . GLU A 1 113 ? -4.768 -55.775 -54.416 1.00 55.75 113 GLU A O 1
ATOM 875 N N . SER A 1 114 ? -3.442 -54.913 -52.817 1.00 55.38 114 SER A N 1
ATOM 876 C CA . SER A 1 114 ? -3.860 -55.838 -51.750 1.00 55.38 114 SER A CA 1
ATOM 877 C C . SER A 1 114 ? -5.332 -55.649 -51.345 1.00 55.38 114 SER A C 1
ATOM 879 O O . SER A 1 114 ? -6.063 -56.631 -51.183 1.00 55.38 114 SER A O 1
ATOM 881 N N . ASP A 1 115 ? -5.814 -54.401 -51.286 1.00 55.06 115 ASP A N 1
ATOM 882 C CA . ASP A 1 115 ? -7.216 -54.108 -50.943 1.00 55.06 115 ASP A CA 1
ATOM 883 C C . ASP A 1 115 ? -8.206 -54.501 -52.050 1.00 55.06 115 ASP A C 1
ATOM 885 O O . ASP A 1 115 ? -9.325 -54.929 -51.761 1.00 55.06 115 ASP A O 1
ATOM 889 N N . ARG A 1 116 ? -7.804 -54.448 -53.328 1.00 55.41 116 ARG A N 1
ATOM 890 C CA . ARG A 1 116 ? -8.670 -54.882 -54.441 1.00 55.41 116 ARG A CA 1
ATOM 891 C C . ARG A 1 116 ? -8.879 -56.395 -54.483 1.00 55.41 116 ARG A C 1
ATOM 893 O O . ARG A 1 116 ? -9.988 -56.831 -54.785 1.00 55.41 116 ARG A O 1
ATOM 900 N N . ARG A 1 117 ? -7.862 -57.196 -54.139 1.00 56.75 117 ARG A N 1
ATOM 901 C CA . ARG A 1 117 ? -8.007 -58.664 -54.062 1.00 56.75 117 ARG A CA 1
ATOM 902 C C . ARG A 1 117 ? -8.806 -59.119 -52.841 1.00 56.75 117 ARG A C 1
ATOM 904 O O . ARG A 1 117 ? -9.539 -60.095 -52.943 1.00 56.75 117 ARG A O 1
ATOM 911 N N . LYS A 1 118 ? -8.727 -58.405 -51.713 1.00 57.84 118 LYS A N 1
ATOM 912 C CA . LYS A 1 118 ? -9.529 -58.714 -50.512 1.00 57.84 118 LYS A CA 1
ATOM 913 C C . LYS A 1 118 ? -11.021 -58.393 -50.657 1.00 57.84 118 LYS A C 1
ATOM 915 O O . LYS A 1 118 ? -11.820 -58.962 -49.922 1.00 57.84 118 LYS A O 1
ATOM 920 N N . MET A 1 119 ? -11.389 -57.519 -51.596 1.00 55.72 119 MET A N 1
ATOM 921 C CA . MET A 1 119 ? -12.772 -57.068 -51.814 1.00 55.72 119 MET A CA 1
ATOM 922 C C . MET A 1 119 ? -13.519 -57.837 -52.922 1.00 55.72 119 MET A C 1
ATOM 924 O O . MET A 1 119 ? -14.657 -57.493 -53.214 1.00 55.72 119 MET A O 1
ATOM 928 N N . GLY A 1 120 ? -12.923 -58.868 -53.538 1.00 57.03 120 GLY A N 1
ATOM 929 C CA . GLY A 1 120 ? -13.643 -59.766 -54.459 1.00 57.03 120 GLY A CA 1
ATOM 930 C C . GLY A 1 120 ? -14.110 -59.138 -55.782 1.00 57.03 120 GLY A C 1
ATOM 931 O O . GLY A 1 120 ? -15.096 -59.591 -56.347 1.00 57.03 120 GLY A O 1
ATOM 932 N N . PHE A 1 121 ? -13.420 -58.110 -56.288 1.00 57.53 121 PHE A N 1
ATOM 933 C CA . PHE A 1 121 ? -13.763 -57.411 -57.544 1.00 57.53 121 PHE A CA 1
ATOM 934 C C . PHE A 1 121 ? -12.928 -57.856 -58.767 1.00 57.53 121 PHE A C 1
ATOM 936 O O . PHE A 1 121 ? -12.714 -57.071 -59.689 1.00 57.53 121 PHE A O 1
ATOM 943 N N . LEU A 1 122 ? -12.430 -59.095 -58.778 1.00 45.91 122 LEU A N 1
ATOM 944 C CA . LEU A 1 122 ? -11.797 -59.723 -59.944 1.00 45.91 122 LEU A CA 1
ATOM 945 C C . LEU A 1 122 ? -12.293 -61.173 -60.051 1.00 45.91 122 LEU A C 1
ATOM 947 O O . LEU A 1 122 ? -11.787 -62.049 -59.351 1.00 45.91 122 LEU A O 1
ATOM 951 N N . GLU A 1 123 ? -13.305 -61.376 -60.895 1.00 47.41 123 GLU A N 1
ATOM 952 C CA . GLU A 1 123 ? -13.458 -62.595 -61.705 1.00 47.41 123 GLU A CA 1
ATOM 953 C C . GLU A 1 123 ? -12.690 -62.400 -63.018 1.00 47.41 123 GLU A C 1
ATOM 955 O O . GLU A 1 123 ? -12.738 -61.266 -63.557 1.00 47.41 123 GLU A O 1
#

Secondary structure (DSSP, 8-state):
-------GGGTTTTHHHHHHHHHHHHTTT--EEEEE-TTTHHHHHTTTPEEEEEEEE--TT-SS-EEEEEEEEPPPHHHHHHH-PPPPPPPPPPPP-----S--THHHHHHHHHHHHHTT---

pLDDT: mean 75.54, std 14.27, range [45.91, 95.06]

Foldseek 3Di:
DDDQDDDPVCPPVCPSLVVVVVVCVVCLQDKDKDFADPVRVVSVVVVQWDFDDWDWDDDVPDPDTGTTTITIHHRDPVSVVVVCDDPPPDDPDDDPDDPDPPDDPVVVVVVVVVVCVVVPPDD